Protein AF-A0A210R505-F1 (afdb_monomer_lite)

Structure (mmCIF, N/CA/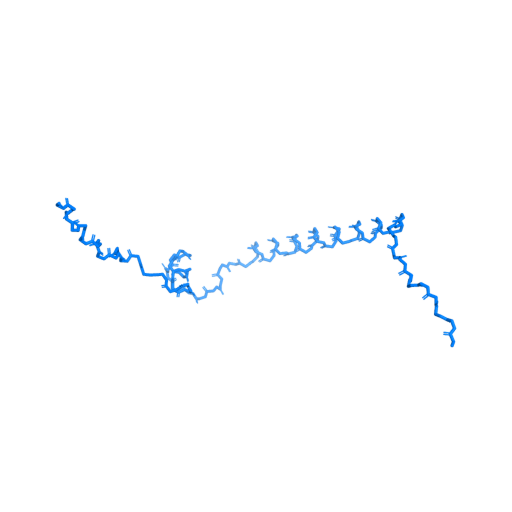C/O backbone):
data_AF-A0A210R505-F1
#
_entry.id   AF-A0A210R505-F1
#
loop_
_atom_site.group_PDB
_atom_site.id
_atom_site.type_symbol
_atom_site.label_atom_id
_atom_site.label_alt_id
_atom_site.label_comp_id
_atom_site.label_asym_id
_atom_site.label_entity_id
_atom_site.label_seq_id
_atom_site.pdbx_PDB_ins_code
_atom_site.Cartn_x
_atom_site.Cartn_y
_atom_site.Cartn_z
_atom_site.occupancy
_atom_site.B_iso_or_equiv
_atom_site.auth_seq_id
_atom_site.auth_comp_id
_atom_site.auth_asym_id
_atom_site.auth_atom_id
_atom_site.pdbx_PDB_model_num
ATOM 1 N N . MET A 1 1 ? 6.351 -5.285 -38.238 1.00 83.44 1 MET A N 1
ATOM 2 C CA . MET A 1 1 ? 7.100 -4.646 -37.129 1.00 83.44 1 MET A CA 1
ATOM 3 C C . MET A 1 1 ? 7.367 -5.688 -36.059 1.00 83.44 1 MET A C 1
ATOM 5 O O . MET A 1 1 ? 6.430 -6.379 -35.676 1.00 83.44 1 MET A O 1
ATOM 9 N N . MET A 1 2 ? 8.614 -5.820 -35.603 1.00 85.44 2 MET A N 1
ATOM 10 C CA . MET A 1 2 ? 8.965 -6.751 -34.525 1.00 85.44 2 MET A CA 1
ATOM 11 C C . MET A 1 2 ? 8.507 -6.188 -33.176 1.00 85.44 2 MET A C 1
ATOM 13 O O . MET A 1 2 ? 8.741 -5.015 -32.887 1.00 85.44 2 MET A O 1
ATOM 17 N N . ARG A 1 3 ? 7.840 -7.012 -32.362 1.00 94.25 3 ARG A N 1
ATOM 18 C CA . ARG A 1 3 ? 7.401 -6.647 -31.007 1.00 94.25 3 ARG A CA 1
ATOM 19 C C . ARG A 1 3 ? 8.388 -7.194 -29.978 1.00 94.25 3 ARG A C 1
ATOM 21 O O . ARG A 1 3 ? 8.896 -8.297 -30.146 1.00 94.25 3 ARG A O 1
ATOM 28 N N . ARG A 1 4 ? 8.645 -6.420 -28.921 1.00 95.56 4 ARG A N 1
ATOM 29 C CA . ARG A 1 4 ? 9.453 -6.842 -27.767 1.00 95.56 4 ARG A CA 1
ATOM 30 C C . ARG A 1 4 ? 8.584 -7.505 -26.704 1.00 95.56 4 ARG A C 1
ATOM 32 O O . ARG A 1 4 ? 7.384 -7.243 -26.632 1.00 95.56 4 ARG A O 1
ATOM 39 N N . ASN A 1 5 ? 9.220 -8.306 -25.859 1.00 96.25 5 ASN A N 1
ATOM 40 C CA . ASN A 1 5 ? 8.568 -8.892 -24.696 1.00 96.25 5 ASN A CA 1
ATOM 41 C C . ASN A 1 5 ? 8.182 -7.799 -23.680 1.00 96.25 5 ASN A C 1
ATOM 43 O O . ASN A 1 5 ? 8.883 -6.785 -23.582 1.00 96.25 5 ASN A O 1
ATOM 47 N N . PRO A 1 6 ? 7.071 -7.977 -22.945 1.00 97.31 6 PRO A N 1
ATOM 48 C CA . PRO A 1 6 ? 6.663 -7.051 -21.898 1.00 97.31 6 PRO A CA 1
ATOM 49 C C . PRO 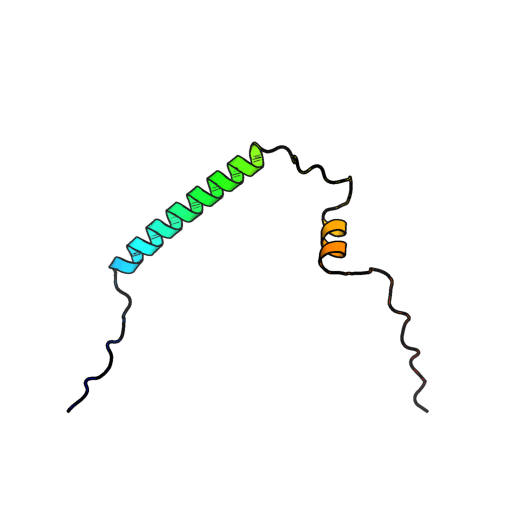A 1 6 ? 7.648 -7.075 -20.725 1.00 97.31 6 PRO A C 1
ATOM 51 O O . PRO A 1 6 ? 8.263 -8.099 -20.425 1.00 97.31 6 PRO A O 1
ATOM 54 N N . THR A 1 7 ? 7.783 -5.935 -20.052 1.00 97.19 7 THR A N 1
ATOM 55 C CA . THR A 1 7 ? 8.647 -5.799 -18.878 1.00 97.19 7 THR A CA 1
ATOM 56 C C . THR A 1 7 ? 8.041 -6.531 -17.683 1.00 97.19 7 THR A C 1
ATOM 58 O O . THR A 1 7 ? 6.868 -6.333 -17.365 1.00 97.19 7 THR A O 1
ATOM 61 N N . ARG A 1 8 ? 8.852 -7.340 -17.000 1.00 96.94 8 ARG A N 1
ATOM 62 C CA . ARG A 1 8 ? 8.498 -7.978 -15.729 1.00 96.94 8 ARG A CA 1
ATOM 63 C C . ARG A 1 8 ? 8.955 -7.092 -14.570 1.00 96.94 8 ARG A C 1
ATOM 65 O O . ARG A 1 8 ? 10.084 -6.612 -14.577 1.00 96.94 8 ARG A O 1
ATOM 72 N N . ILE A 1 9 ? 8.063 -6.851 -13.615 1.00 96.12 9 ILE A N 1
ATOM 73 C CA . ILE A 1 9 ? 8.361 -6.079 -12.404 1.00 96.12 9 ILE A CA 1
ATOM 74 C C . ILE A 1 9 ? 8.923 -7.049 -11.362 1.00 96.12 9 ILE A C 1
ATOM 76 O O . ILE A 1 9 ? 8.322 -8.094 -11.118 1.00 96.12 9 ILE A O 1
ATOM 80 N N . GLU A 1 10 ? 10.061 -6.698 -10.770 1.00 96.19 10 GLU A N 1
ATOM 81 C CA . GLU A 1 10 ? 10.717 -7.464 -9.707 1.00 96.19 10 GLU A CA 1
ATOM 82 C C . GLU A 1 10 ? 10.722 -6.660 -8.406 1.00 96.19 10 GLU A C 1
ATOM 84 O O . GLU A 1 10 ? 10.759 -5.426 -8.438 1.00 96.19 10 GLU A O 1
ATOM 89 N N . LEU A 1 11 ? 10.723 -7.371 -7.276 1.00 95.00 11 LEU A N 1
ATOM 90 C CA . LEU A 1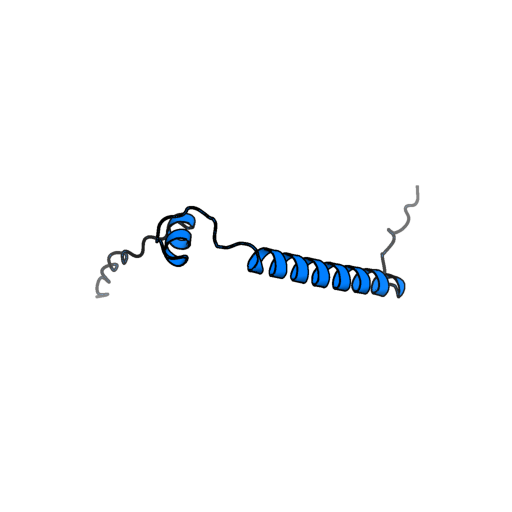 11 ? 10.830 -6.762 -5.953 1.00 95.00 11 LEU A CA 1
ATOM 91 C C . LEU A 1 11 ? 12.273 -6.343 -5.665 1.00 95.00 11 LEU A C 1
ATOM 93 O O . LEU A 1 11 ? 13.216 -7.096 -5.923 1.00 95.00 11 LEU A O 1
ATOM 97 N N . LYS A 1 12 ? 12.440 -5.141 -5.118 1.00 95.81 12 LYS A N 1
ATOM 98 C CA . LYS A 1 12 ? 13.737 -4.522 -4.823 1.00 95.81 12 LYS A CA 1
ATOM 99 C C . LYS A 1 12 ? 13.875 -4.214 -3.338 1.00 95.81 12 LYS A C 1
ATOM 101 O O . LYS A 1 12 ? 12.917 -4.258 -2.575 1.00 95.81 12 LYS A O 1
ATOM 106 N N . LEU A 1 13 ? 15.096 -3.865 -2.934 1.00 95.00 13 LEU A N 1
ATOM 107 C CA . LEU A 1 13 ? 15.372 -3.457 -1.557 1.00 95.00 13 LEU A CA 1
ATOM 108 C C . LEU A 1 13 ? 14.625 -2.172 -1.160 1.00 95.00 13 LEU A C 1
ATOM 110 O O . LEU A 1 13 ? 14.247 -2.023 -0.002 1.00 95.00 13 LEU A O 1
ATOM 114 N N . ASP A 1 14 ? 14.367 -1.285 -2.119 1.00 93.25 14 ASP A N 1
ATOM 115 C CA . ASP A 1 14 ? 13.629 -0.038 -1.889 1.00 93.25 14 ASP A CA 1
ATOM 116 C C . ASP A 1 14 ? 12.186 -0.301 -1.425 1.00 93.25 14 ASP A C 1
ATOM 118 O O . ASP A 1 14 ? 11.655 0.438 -0.599 1.00 93.25 14 ASP A O 1
ATOM 122 N N . ASP A 1 15 ? 11.579 -1.410 -1.861 1.00 95.06 15 ASP A N 1
ATOM 123 C CA . ASP A 1 15 ? 10.196 -1.769 -1.523 1.00 95.06 15 ASP A CA 1
ATOM 124 C C . ASP A 1 15 ? 10.042 -2.089 -0.015 1.00 95.06 15 ASP A C 1
ATOM 126 O O . ASP A 1 15 ? 8.950 -2.003 0.553 1.00 95.06 15 ASP A O 1
ATOM 130 N N . PHE A 1 16 ? 11.140 -2.406 0.690 1.00 94.38 16 PHE A N 1
ATOM 131 C CA . PHE A 1 16 ? 11.112 -2.552 2.151 1.00 94.38 16 PHE A CA 1
ATOM 132 C C . PHE A 1 16 ? 10.858 -1.223 2.867 1.00 94.38 16 PHE A C 1
ATOM 134 O O . PHE A 1 16 ? 10.248 -1.228 3.938 1.00 94.38 16 PHE A O 1
ATOM 141 N N . GLN A 1 17 ? 11.303 -0.096 2.302 1.00 93.44 17 GLN A N 1
ATOM 142 C CA . GLN A 1 17 ? 11.076 1.223 2.896 1.00 93.44 17 GLN A CA 1
ATOM 143 C C . GLN A 1 17 ? 9.581 1.560 2.872 1.00 93.44 17 GLN A C 1
ATOM 145 O O . GLN A 1 17 ? 9.018 1.897 3.915 1.00 93.44 17 GLN A O 1
ATOM 150 N N . GLU A 1 18 ? 8.916 1.323 1.738 1.00 92.31 18 GLU A N 1
ATOM 151 C CA . GLU A 1 18 ? 7.462 1.475 1.593 1.00 92.31 18 GLU A CA 1
ATOM 152 C C . GLU A 1 18 ? 6.704 0.642 2.640 1.00 92.31 18 GLU A C 1
ATOM 154 O O . GLU A 1 18 ? 5.818 1.147 3.334 1.00 92.31 18 GLU A O 1
ATOM 159 N N . TYR A 1 19 ? 7.115 -0.614 2.852 1.00 92.31 19 TYR A N 1
ATOM 160 C CA . TYR A 1 19 ? 6.523 -1.458 3.891 1.00 92.31 19 TYR A CA 1
ATOM 161 C C . TYR A 1 19 ? 6.700 -0.878 5.303 1.00 92.31 19 TYR A C 1
ATOM 163 O O . TYR A 1 19 ? 5.764 -0.904 6.109 1.00 92.31 19 TYR A O 1
ATOM 171 N N . THR A 1 20 ? 7.886 -0.357 5.635 1.00 92.88 20 THR A N 1
ATOM 172 C CA . THR A 1 20 ? 8.127 0.234 6.961 1.00 92.88 20 THR A CA 1
ATOM 173 C C . THR A 1 20 ? 7.283 1.480 7.208 1.00 92.88 20 THR A C 1
ATOM 175 O O . THR A 1 20 ? 6.756 1.645 8.311 1.00 92.88 20 THR A O 1
ATOM 178 N N . GLU A 1 21 ? 7.088 2.310 6.185 1.00 93.56 21 GLU A N 1
ATOM 179 C CA . GLU A 1 21 ? 6.249 3.504 6.259 1.00 93.56 21 GLU A CA 1
ATOM 180 C C . GLU A 1 21 ? 4.772 3.142 6.413 1.00 93.56 21 GLU A C 1
ATOM 182 O O . GLU A 1 21 ? 4.124 3.625 7.344 1.00 93.56 21 GLU A O 1
ATOM 187 N N . MET A 1 22 ? 4.265 2.207 5.600 1.00 90.19 22 MET A N 1
ATOM 188 C CA . MET A 1 22 ? 2.894 1.700 5.723 1.00 90.19 22 MET A CA 1
ATOM 189 C C . MET A 1 22 ? 2.626 1.087 7.098 1.00 90.19 22 MET A C 1
ATOM 191 O O . MET A 1 22 ? 1.556 1.274 7.684 1.00 90.19 22 MET A O 1
ATOM 195 N N . LYS A 1 23 ? 3.591 0.335 7.637 1.00 92.88 23 LYS A N 1
ATOM 196 C CA . LYS A 1 23 ? 3.473 -0.256 8.972 1.00 92.88 23 LYS A CA 1
ATOM 197 C C . LYS A 1 23 ? 3.379 0.829 10.046 1.00 92.88 23 LYS A C 1
ATOM 199 O O . LYS A 1 23 ? 2.532 0.711 10.932 1.00 92.88 23 LYS A O 1
ATOM 204 N N . ARG A 1 24 ? 4.213 1.871 9.957 1.00 93.50 24 ARG A N 1
ATOM 205 C CA . ARG A 1 24 ? 4.186 3.016 10.878 1.00 93.50 24 ARG A CA 1
ATOM 206 C C . ARG A 1 24 ? 2.843 3.743 10.811 1.00 93.50 24 ARG A C 1
ATOM 208 O O . ARG A 1 24 ? 2.213 3.935 11.847 1.00 93.50 24 ARG A O 1
ATOM 215 N N . GLU A 1 25 ? 2.371 4.074 9.610 1.00 90.75 25 GLU A N 1
ATOM 216 C CA . GLU A 1 25 ? 1.092 4.767 9.417 1.00 90.75 25 GLU A CA 1
ATOM 217 C C . GLU A 1 25 ? -0.083 3.947 9.969 1.00 90.75 25 GLU A C 1
ATOM 219 O O . GLU A 1 25 ? -0.954 4.472 10.661 1.00 90.75 25 GLU A O 1
ATOM 224 N N . LYS A 1 26 ? -0.093 2.631 9.732 1.00 89.62 26 LYS A N 1
ATOM 225 C CA . LYS A 1 26 ? -1.138 1.740 10.250 1.00 89.62 26 LYS A CA 1
ATOM 226 C C . LYS A 1 26 ? -1.146 1.676 11.777 1.00 89.62 26 LYS A C 1
ATOM 228 O O . LYS A 1 26 ? -2.218 1.610 12.380 1.00 89.62 26 LYS A O 1
ATOM 233 N N . GLU A 1 27 ? 0.024 1.684 12.412 1.00 88.00 27 GLU A N 1
ATOM 234 C CA . GLU A 1 27 ? 0.123 1.739 13.871 1.00 88.00 27 GLU A CA 1
ATOM 235 C C . GLU A 1 27 ? -0.411 3.072 14.416 1.00 88.00 27 GLU A C 1
ATOM 237 O O . GLU A 1 27 ? -1.171 3.081 15.385 1.00 88.00 27 GLU A O 1
ATOM 242 N N . GLU A 1 28 ? -0.081 4.190 13.769 1.00 88.88 28 GLU A N 1
ATOM 243 C CA . GLU A 1 28 ? -0.577 5.521 14.134 1.00 88.88 28 GLU A CA 1
ATOM 244 C C . GLU A 1 28 ? -2.091 5.646 13.942 1.00 88.88 28 GLU A C 1
ATOM 246 O O . GLU A 1 28 ? -2.785 6.104 14.851 1.00 88.88 28 GLU A O 1
ATOM 251 N N . GLN A 1 29 ? -2.636 5.159 12.825 1.00 86.12 29 GLN A N 1
ATOM 252 C CA . GLN A 1 29 ? -4.081 5.107 12.608 1.00 86.12 29 GLN A CA 1
ATOM 253 C C . GLN A 1 29 ? -4.780 4.230 13.652 1.00 86.12 29 GLN A C 1
ATOM 255 O O . GLN A 1 29 ? -5.841 4.601 14.150 1.00 86.12 29 GLN A O 1
ATOM 260 N N . ASN A 1 30 ? -4.201 3.087 14.029 1.00 83.88 30 ASN A N 1
ATOM 261 C CA . ASN A 1 30 ? -4.759 2.243 15.087 1.00 83.88 30 ASN A CA 1
ATOM 262 C C . ASN A 1 30 ? -4.705 2.916 16.464 1.00 83.88 30 ASN A C 1
ATOM 264 O O . ASN A 1 30 ? -5.630 2.734 17.255 1.00 83.88 30 ASN A O 1
ATOM 268 N N . LYS A 1 31 ? -3.658 3.695 16.763 1.00 83.25 31 LYS A N 1
ATOM 269 C CA . LYS A 1 31 ? -3.582 4.505 17.989 1.00 83.25 31 LYS A CA 1
ATOM 270 C C . LYS A 1 31 ? -4.625 5.617 17.982 1.00 83.25 31 LYS A C 1
ATOM 272 O O . LYS A 1 31 ? -5.323 5.780 18.973 1.00 8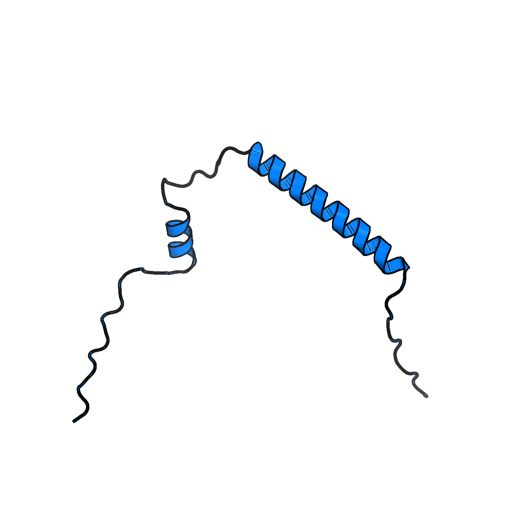3.25 31 LYS A O 1
ATOM 277 N N . GLN A 1 32 ? -4.788 6.330 16.867 1.00 75.88 32 GLN A N 1
ATOM 278 C CA . GLN A 1 32 ? -5.821 7.359 16.726 1.00 75.88 32 GLN A CA 1
ATOM 279 C C . GLN A 1 32 ? -7.231 6.772 16.837 1.00 75.88 32 GLN A C 1
ATOM 281 O O . GLN A 1 32 ? -8.061 7.344 17.534 1.00 75.88 32 GLN A O 1
ATOM 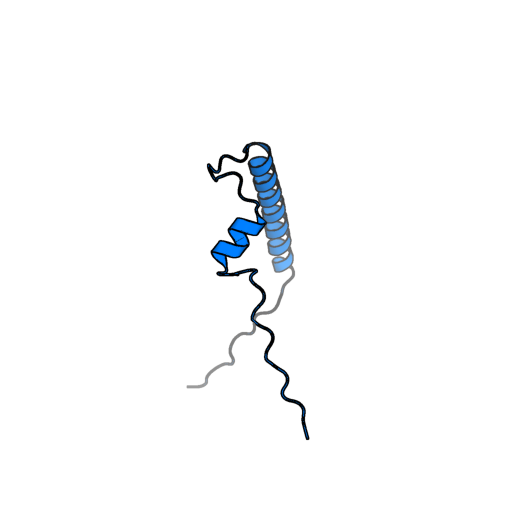286 N N . LYS A 1 33 ? -7.499 5.614 16.215 1.00 78.06 33 LYS A N 1
ATOM 287 C CA . LYS A 1 33 ? -8.774 4.889 16.351 1.00 78.06 33 LYS A CA 1
ATOM 288 C C . LYS A 1 33 ? -9.041 4.485 17.801 1.00 78.06 33 LYS A C 1
ATOM 290 O O . LYS A 1 33 ? -10.129 4.755 18.287 1.00 78.06 33 LYS A O 1
ATOM 295 N N . GLN A 1 34 ? -8.050 3.922 18.498 1.00 72.94 34 GLN A N 1
ATOM 296 C CA . GLN A 1 34 ? -8.171 3.596 19.925 1.00 72.94 34 GLN A CA 1
ATOM 297 C C . GLN A 1 34 ? -8.393 4.840 20.794 1.00 72.94 34 GLN A C 1
ATOM 299 O O . GLN A 1 34 ? -9.176 4.791 21.736 1.00 72.94 34 GLN A O 1
ATOM 304 N N . LEU A 1 35 ? -7.744 5.965 20.479 1.00 71.06 35 LEU A N 1
ATOM 305 C CA . LEU A 1 35 ? -7.933 7.219 21.209 1.00 71.06 35 LEU A CA 1
ATOM 306 C C . LEU A 1 35 ? -9.335 7.808 20.970 1.00 71.06 35 LEU A C 1
ATOM 308 O O . LEU A 1 35 ? -9.977 8.270 21.910 1.00 71.06 35 LEU A O 1
ATOM 312 N N . LEU A 1 36 ? -9.841 7.747 19.733 1.00 65.44 36 LEU A N 1
ATOM 313 C CA . LEU A 1 36 ? -11.219 8.126 19.401 1.00 65.44 36 LEU A CA 1
ATOM 314 C C . LEU A 1 36 ? -12.241 7.224 20.107 1.00 65.44 36 LEU A C 1
ATOM 316 O O . LEU A 1 36 ? -13.247 7.722 20.600 1.00 65.44 36 LEU A O 1
ATOM 320 N N . GLU A 1 37 ? -11.967 5.921 20.188 1.00 64.19 37 GLU A N 1
ATOM 321 C CA . GLU A 1 37 ? -12.803 4.939 20.890 1.00 64.19 37 GLU A CA 1
ATOM 322 C C . GLU A 1 37 ? -12.768 5.125 22.420 1.00 64.19 37 GLU A C 1
ATOM 324 O O . GLU A 1 37 ? -13.745 4.815 23.093 1.00 64.19 37 GLU A O 1
ATOM 329 N N . GLN A 1 38 ? -11.690 5.694 22.978 1.00 58.28 38 GLN A N 1
ATOM 330 C CA . GLN A 1 38 ? -11.594 6.039 24.405 1.00 58.28 38 GLN A CA 1
ATOM 331 C C . GLN A 1 38 ? -12.251 7.379 24.778 1.00 58.28 38 GLN A C 1
ATOM 333 O O . GLN A 1 38 ? -12.694 7.532 25.914 1.00 58.28 38 GLN A O 1
ATOM 338 N N . ILE A 1 39 ? -12.304 8.356 23.865 1.00 58.22 39 ILE A N 1
ATOM 339 C CA . ILE A 1 39 ? -12.876 9.694 24.133 1.00 58.22 39 ILE A CA 1
ATOM 340 C C . ILE A 1 39 ? -14.370 9.758 23.776 1.00 58.22 39 ILE A C 1
ATOM 342 O O . ILE A 1 39 ? -15.099 10.598 24.304 1.00 58.22 39 ILE A O 1
ATOM 346 N N . GLN A 1 40 ? -14.855 8.866 22.912 1.00 47.22 40 GLN A N 1
ATOM 347 C CA . GLN A 1 40 ? -16.272 8.763 22.590 1.00 47.22 40 GLN A CA 1
ATOM 348 C C . GLN A 1 40 ? -16.981 7.885 23.645 1.00 47.22 40 GLN A C 1
ATOM 350 O O . GLN A 1 40 ? -16.803 6.667 23.631 1.00 47.22 40 GLN A O 1
ATOM 355 N N . PRO A 1 41 ? -17.831 8.433 24.546 1.00 50.38 41 PRO A N 1
ATOM 356 C CA . PRO A 1 41 ? -18.887 7.606 25.132 1.00 50.38 41 PRO A CA 1
ATOM 357 C C . PRO A 1 41 ? -19.722 7.045 23.970 1.00 50.38 41 PRO A C 1
ATOM 359 O O . PRO A 1 41 ? -19.771 7.704 22.931 1.00 50.38 41 PRO A O 1
ATOM 362 N N . PRO A 1 42 ? -20.388 5.884 24.084 1.00 52.50 42 PRO A N 1
ATOM 363 C CA . PRO A 1 42 ? -21.232 5.365 23.011 1.00 52.50 42 PRO A CA 1
ATOM 364 C C . PRO A 1 42 ? -22.404 6.329 22.753 1.00 52.50 42 PRO A C 1
ATOM 366 O O . PRO A 1 42 ? -23.504 6.143 23.254 1.00 52.50 42 PRO A O 1
ATOM 369 N N . SER A 1 43 ? -22.180 7.388 21.977 1.00 56.56 43 SER A N 1
ATOM 370 C CA . SER A 1 43 ? -23.192 8.331 21.514 1.00 56.56 43 SER A CA 1
ATOM 371 C C . SER A 1 43 ? -23.656 7.920 20.122 1.00 56.56 43 SER A C 1
ATOM 373 O O . SER A 1 43 ? -23.721 8.706 19.182 1.00 56.56 43 SER A O 1
ATOM 375 N N . GLY A 1 44 ? -24.023 6.647 20.009 1.00 45.44 44 GLY A N 1
ATOM 376 C CA . GLY A 1 44 ? -25.130 6.265 19.157 1.00 45.44 44 GLY A CA 1
ATOM 377 C C . GLY A 1 44 ? -26.357 6.216 20.049 1.00 45.44 44 GLY A C 1
ATOM 378 O O . GLY A 1 44 ? -26.480 5.298 20.851 1.00 45.44 44 GLY A O 1
ATOM 379 N N . ASN A 1 45 ? -27.254 7.193 19.916 1.00 54.69 45 ASN A N 1
ATOM 380 C CA . ASN A 1 45 ? -28.667 6.987 20.221 1.00 54.69 45 ASN A CA 1
ATOM 381 C C . ASN A 1 45 ? -29.116 5.716 19.496 1.00 54.69 45 ASN A C 1
ATOM 383 O O . ASN A 1 45 ? -29.425 5.765 18.310 1.00 54.69 45 ASN A O 1
ATOM 387 N N . MET A 1 46 ? -29.103 4.586 20.177 1.00 50.09 46 MET A N 1
ATOM 388 C CA . MET A 1 46 ? -29.742 3.364 19.736 1.00 50.09 46 MET A CA 1
ATOM 389 C C . MET A 1 46 ? -30.215 2.692 21.007 1.00 50.09 46 MET A C 1
ATOM 391 O O . MET A 1 46 ? -29.453 2.546 21.961 1.00 50.09 46 MET A O 1
ATOM 395 N N . ASP A 1 47 ? -31.505 2.395 21.003 1.00 55.12 47 ASP A N 1
ATOM 396 C CA . ASP A 1 47 ? -32.262 1.623 21.973 1.00 55.12 47 ASP A CA 1
ATOM 397 C C . ASP A 1 47 ? -31.410 0.551 22.665 1.00 55.12 47 ASP A C 1
ATOM 399 O O . ASP A 1 47 ? -30.449 0.046 22.093 1.00 55.12 47 ASP A O 1
ATOM 403 N N . SER A 1 48 ? -31.794 0.143 23.873 1.00 58.47 48 SER A N 1
ATOM 404 C CA . SER A 1 48 ? -31.170 -0.902 24.705 1.00 58.47 48 SER A CA 1
ATOM 405 C C . SER A 1 48 ? -31.108 -2.317 24.078 1.00 58.47 48 SER A C 1
ATOM 407 O O . SER A 1 48 ? -31.163 -3.318 24.790 1.00 58.47 48 SER A O 1
ATOM 409 N N . ARG A 1 49 ? -31.032 -2.419 22.752 1.00 65.50 49 ARG A N 1
ATOM 410 C CA . ARG A 1 49 ? -30.867 -3.617 21.945 1.00 65.50 49 ARG A CA 1
ATOM 411 C C . ARG A 1 49 ? -29.418 -4.069 21.990 1.00 65.50 49 ARG A C 1
ATOM 413 O O . ARG A 1 49 ? -28.475 -3.302 21.786 1.00 65.50 49 ARG A O 1
ATOM 420 N N . SER A 1 50 ? -29.242 -5.355 22.257 1.00 80.06 50 SER A N 1
ATOM 421 C CA . SER A 1 50 ? -27.922 -5.976 22.262 1.00 80.06 50 SER A CA 1
ATOM 422 C C . SER A 1 50 ? -27.264 -5.841 20.884 1.00 80.06 50 SER A C 1
ATOM 424 O O . SER A 1 50 ? -27.934 -5.905 19.852 1.00 80.06 50 SER A O 1
ATOM 426 N N . ARG A 1 51 ? -25.927 -5.753 20.840 1.00 80.75 51 ARG A N 1
ATOM 427 C CA . ARG A 1 51 ? -25.148 -5.834 19.589 1.00 80.75 51 ARG A CA 1
ATOM 428 C C . ARG A 1 51 ? -25.574 -7.024 18.724 1.00 80.75 51 ARG A C 1
ATOM 430 O O . ARG A 1 51 ? -25.576 -6.921 17.502 1.00 80.75 51 ARG A O 1
ATOM 437 N N . THR A 1 52 ? -25.952 -8.130 19.356 1.00 79.44 52 THR A N 1
ATOM 438 C CA . THR A 1 52 ? -26.441 -9.340 18.690 1.00 79.44 52 THR A CA 1
ATOM 439 C C . THR A 1 52 ? -27.766 -9.109 17.959 1.00 79.44 52 THR A C 1
ATOM 441 O O . THR A 1 52 ? -27.942 -9.586 16.846 1.00 79.44 52 THR A O 1
ATOM 444 N N . GLU A 1 53 ? -28.676 -8.334 18.548 1.00 83.06 53 GLU A N 1
ATOM 445 C CA . GLU A 1 53 ? -29.998 -8.026 17.990 1.00 83.06 53 GLU A CA 1
ATOM 446 C C . GLU A 1 53 ? -29.887 -7.138 16.746 1.00 83.06 53 GLU A C 1
ATOM 448 O O . GLU A 1 53 ? -30.469 -7.454 15.710 1.00 83.06 53 GLU A O 1
ATOM 453 N N . MET A 1 54 ? -29.013 -6.125 16.788 1.00 84.88 54 MET A N 1
ATOM 454 C CA . MET A 1 54 ? -28.691 -5.311 15.609 1.00 84.88 54 MET A CA 1
ATOM 455 C C . MET A 1 54 ? -28.116 -6.143 14.456 1.00 84.88 54 MET A C 1
ATOM 457 O O . MET A 1 54 ? -28.395 -5.880 13.287 1.00 84.88 54 MET A O 1
ATOM 461 N N . VAL A 1 55 ? -27.284 -7.142 14.769 1.00 87.88 55 VAL A N 1
ATOM 462 C CA . VAL A 1 55 ? -26.719 -8.034 13.750 1.00 87.88 55 VAL A CA 1
ATOM 463 C C . VAL A 1 55 ? -27.809 -8.918 13.147 1.00 87.88 55 VAL A C 1
ATOM 465 O O . VAL A 1 55 ? -27.848 -9.034 11.925 1.00 87.88 55 VAL A O 1
ATOM 468 N N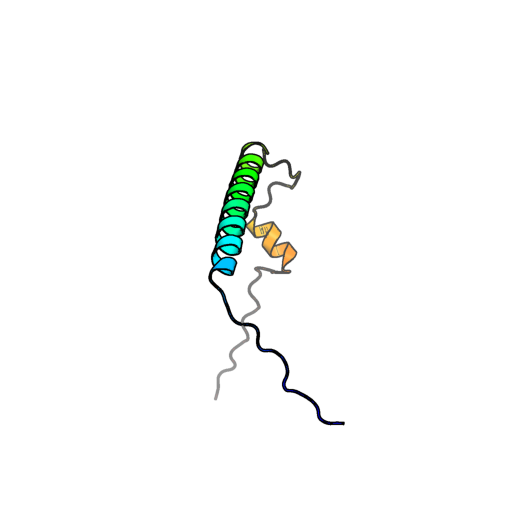 . HIS A 1 56 ? -28.708 -9.487 13.959 1.00 89.75 56 HIS A N 1
ATOM 469 C CA . HIS A 1 56 ? -29.813 -10.320 13.474 1.00 89.75 56 HIS A CA 1
ATOM 470 C C . HIS A 1 56 ? -30.745 -9.559 12.521 1.00 89.75 56 HIS A C 1
ATOM 472 O O . HIS A 1 56 ? -31.028 -10.062 11.434 1.00 89.75 56 HIS A O 1
ATOM 478 N N . GLU A 1 57 ? -31.145 -8.332 12.875 1.00 86.44 57 GLU A N 1
ATOM 479 C CA . GLU A 1 57 ? -31.953 -7.471 11.999 1.00 86.44 57 GLU A CA 1
ATOM 480 C C . GLU A 1 57 ? -31.221 -7.170 10.682 1.00 86.44 57 GLU A C 1
ATOM 482 O O . GLU A 1 57 ? -31.799 -7.283 9.601 1.00 86.44 57 GLU A O 1
ATOM 487 N N . ARG A 1 58 ? -29.921 -6.852 10.749 1.00 88.69 58 ARG A N 1
ATOM 488 C CA . ARG A 1 58 ? -29.118 -6.490 9.570 1.00 88.69 58 ARG A CA 1
ATOM 489 C C . ARG A 1 58 ? -28.929 -7.634 8.575 1.00 88.69 58 ARG A C 1
ATOM 491 O O . ARG A 1 58 ? -28.783 -7.371 7.383 1.00 88.69 58 ARG A O 1
ATOM 498 N N . ILE A 1 59 ? -28.888 -8.878 9.047 1.00 89.19 59 ILE A N 1
ATOM 499 C CA . ILE A 1 59 ? -28.689 -10.064 8.197 1.00 89.19 59 ILE A CA 1
ATOM 500 C C . ILE A 1 59 ? -29.998 -10.809 7.896 1.00 89.19 59 ILE A C 1
ATOM 502 O O . ILE A 1 59 ? -29.960 -11.843 7.233 1.00 89.19 59 ILE A O 1
ATOM 506 N N . GLY A 1 60 ? -31.142 -10.311 8.379 1.00 88.25 60 GLY A N 1
ATOM 507 C CA . GLY A 1 60 ? -32.444 -10.959 8.202 1.00 88.25 60 GLY A CA 1
ATOM 508 C C . GLY A 1 60 ? -32.556 -12.314 8.908 1.00 88.25 60 GLY A C 1
ATOM 509 O O . GLY A 1 60 ? -33.257 -13.200 8.423 1.00 88.25 60 GLY A O 1
ATOM 510 N N . TYR A 1 61 ? -31.843 -12.503 10.021 1.00 84.94 61 TYR A N 1
ATOM 511 C CA . TYR A 1 61 ? -31.877 -13.744 10.793 1.00 84.94 61 TYR A CA 1
ATOM 512 C C . TYR A 1 61 ? -33.087 -13.763 11.732 1.00 84.94 61 TYR A C 1
ATOM 514 O O . TYR A 1 61 ? -33.161 -12.960 12.662 1.00 84.94 61 TYR A O 1
ATOM 522 N N . ASP A 1 62 ? -34.010 -14.704 11.514 1.00 84.00 62 ASP A N 1
ATOM 523 C CA . ASP A 1 62 ? -35.093 -15.018 12.453 1.00 84.00 62 ASP A CA 1
ATOM 524 C C . ASP A 1 62 ? -34.689 -16.255 13.282 1.00 84.00 62 ASP A C 1
ATOM 526 O O . ASP A 1 62 ? -34.533 -17.340 12.714 1.00 84.00 62 ASP A O 1
ATOM 530 N N . PRO A 1 63 ? -34.501 -16.135 14.610 1.00 77.06 63 PRO A N 1
ATOM 531 C CA . PRO A 1 63 ? -34.124 -17.257 15.468 1.00 77.06 63 PRO A CA 1
ATOM 532 C C . PRO A 1 63 ? -35.235 -18.303 15.636 1.00 77.06 63 PRO A C 1
ATOM 534 O O . PRO A 1 63 ? -35.009 -19.307 16.316 1.00 77.06 63 PRO A O 1
ATOM 537 N N . LYS A 1 64 ? -36.435 -18.098 15.068 1.00 79.12 64 LYS A N 1
ATOM 538 C CA . LYS A 1 64 ? -37.485 -19.119 15.096 1.00 79.12 64 LYS A CA 1
ATOM 539 C C . LYS A 1 64 ? -36.969 -20.410 14.452 1.00 79.12 64 LYS A C 1
ATOM 541 O O . LYS A 1 64 ? -36.586 -20.395 13.281 1.00 79.12 64 LYS A O 1
ATOM 546 N N . PRO A 1 65 ? -36.978 -21.541 15.182 1.00 72.88 65 PRO A N 1
ATOM 547 C CA . PRO A 1 65 ? -36.585 -22.813 14.604 1.00 72.88 65 PRO A CA 1
ATOM 548 C C . PRO A 1 65 ? -37.503 -23.112 13.419 1.00 72.88 65 PRO A C 1
ATOM 550 O O . PRO A 1 65 ? -38.729 -23.065 13.552 1.00 72.88 65 PRO A O 1
ATOM 553 N N . LEU A 1 66 ? -36.914 -23.415 12.258 1.00 69.19 66 LEU A N 1
ATOM 554 C CA . LEU A 1 66 ? -37.699 -23.907 11.134 1.00 69.19 66 LEU A CA 1
ATOM 555 C C . LEU A 1 66 ? -38.440 -25.177 11.587 1.00 69.19 66 LEU A C 1
ATOM 557 O O . LEU A 1 66 ? -37.840 -26.009 12.279 1.00 69.19 66 LEU A O 1
ATOM 561 N N . PRO A 1 67 ? -39.729 -25.341 11.231 1.00 71.81 67 PRO A N 1
ATOM 562 C CA . PRO A 1 67 ? -40.459 -26.560 11.539 1.00 71.81 67 PRO A CA 1
ATOM 563 C C . PRO A 1 67 ? -39.666 -27.743 10.988 1.00 71.81 67 PRO A C 1
ATOM 565 O O . PRO A 1 67 ? -39.297 -27.764 9.812 1.00 71.81 67 PRO A O 1
ATOM 568 N N . GLN A 1 68 ? -39.341 -28.690 11.869 1.00 68.31 68 GLN A N 1
ATOM 569 C CA . GLN A 1 68 ? -38.523 -29.840 11.507 1.00 68.31 68 GLN A CA 1
ATOM 570 C C . GLN A 1 68 ? -39.189 -30.564 10.331 1.00 68.31 68 GLN A C 1
ATOM 572 O O . GLN A 1 68 ? -40.375 -30.895 10.438 1.00 68.31 68 GLN A O 1
ATOM 577 N N . PRO A 1 69 ? -38.481 -30.809 9.212 1.00 63.66 69 PRO A N 1
ATOM 578 C CA . PRO A 1 69 ? -39.062 -31.564 8.118 1.00 63.66 69 PRO A CA 1
ATOM 579 C C . PRO A 1 69 ? -39.379 -32.960 8.649 1.00 63.66 69 PRO A C 1
ATOM 581 O O . PRO A 1 69 ? -38.491 -33.664 9.137 1.00 63.66 69 PRO A O 1
ATOM 584 N N . SER A 1 70 ? -40.657 -33.337 8.597 1.00 65.00 70 SER A N 1
ATOM 585 C CA . SER A 1 70 ? -41.126 -34.670 8.954 1.00 65.00 70 SER A CA 1
ATOM 586 C C . SER A 1 70 ? -40.329 -35.684 8.141 1.00 65.00 70 SER A C 1
ATOM 588 O O . SER A 1 70 ? -40.554 -35.837 6.939 1.00 65.00 70 SER A O 1
ATOM 590 N N . ARG A 1 71 ? -39.358 -36.346 8.777 1.00 62.59 71 ARG A N 1
ATOM 591 C CA . ARG A 1 71 ? -38.681 -37.501 8.191 1.00 62.59 71 ARG A CA 1
ATOM 592 C C . ARG A 1 71 ? -39.749 -38.568 7.995 1.00 62.59 71 ARG A C 1
ATOM 594 O O . ARG A 1 71 ? -40.160 -39.210 8.957 1.00 62.59 71 ARG A O 1
ATOM 601 N N . LEU A 1 72 ? -40.236 -38.704 6.766 1.00 64.88 72 LEU A N 1
ATOM 602 C CA . LEU A 1 72 ? -41.089 -39.822 6.398 1.00 64.88 72 LEU A CA 1
ATOM 603 C C . LEU A 1 72 ? -40.266 -41.111 6.569 1.00 64.88 72 LEU A C 1
ATOM 605 O O . LEU A 1 72 ? -39.116 -41.147 6.118 1.00 64.88 72 LEU A O 1
ATOM 609 N N . PRO A 1 73 ? -40.798 -42.138 7.253 1.00 64.62 73 PRO A N 1
ATOM 610 C CA . PRO A 1 73 ? -40.094 -43.399 7.415 1.00 64.62 73 PRO A CA 1
ATOM 611 C C . PRO A 1 73 ? -39.946 -44.076 6.049 1.00 64.62 73 PRO A C 1
ATOM 613 O O . PRO A 1 73 ? -40.910 -44.206 5.297 1.00 64.62 73 PRO A O 1
ATOM 616 N N . ILE A 1 74 ? -38.714 -44.473 5.736 1.00 64.31 74 ILE A N 1
ATOM 617 C CA . ILE A 1 74 ? -38.385 -45.298 4.573 1.00 64.31 74 ILE A CA 1
ATOM 618 C C . ILE A 1 74 ? -38.907 -46.701 4.891 1.00 64.31 74 ILE A C 1
ATOM 620 O O . ILE A 1 74 ? -38.484 -47.280 5.895 1.00 64.31 74 ILE A O 1
ATOM 624 N N . HIS A 1 75 ? -39.848 -47.195 4.086 1.00 58.22 75 HIS A N 1
ATOM 625 C CA . HIS A 1 75 ? -40.433 -48.527 4.219 1.00 58.22 75 HIS A CA 1
ATOM 626 C C . HIS A 1 75 ? -39.933 -49.467 3.126 1.00 58.22 75 HIS A C 1
ATOM 628 O O . HIS A 1 75 ? -39.680 -48.970 2.003 1.00 58.22 75 HIS A O 1
#

pLDDT: mean 79.04, std 14.96, range [45.44, 97.31]

Radius of gyration: 27.51 Å; chains: 1; bounding box: 56×58×62 Å

Foldseek 3Di:
DDDDDDDDDDDDPVVVVVVVVVVVVVVVVVVVVVVVVVVDDPPPPDPPDDPVRVVCVVVVNDPPDDDPPPPDDDD

Organism: Mizuhopecten yessoensis (NCBI:txid6573)

Secondary structure (DSSP, 8-state):
-PPPPPPPP---TTHHHHHHHHHHHHHHHHHHHHHHHHH--------S--HHHHHHHHHT---SPPPPP--PPP-

Sequence (75 aa):
MMRRNPTRIELKLDDFQEYTEMKREKEEQNKQKQLLEQIQPPSGNMDSRSRTEMVHERIGYDPKPLPQPSRLPIH

InterPro domains:
  IPR018860 Anaphase-promoting complex, subunit CDC26 [PF10471] (1-58)
  IPR018860 Anaphase-promoting complex, subunit CDC26 [PTHR28579] (1-68)